Protein AF-A0A5S3UKB8-F1 (afdb_monomer_lite)

Structure (mmCIF, N/CA/C/O backbone):
data_AF-A0A5S3UKB8-F1
#
_entry.id   AF-A0A5S3UKB8-F1
#
loop_
_atom_site.group_PDB
_atom_site.id
_atom_site.type_symbol
_atom_site.label_atom_id
_atom_site.label_alt_id
_atom_site.label_comp_id
_atom_site.label_asym_id
_atom_site.label_entity_id
_atom_site.label_seq_id
_atom_site.pdbx_PDB_ins_code
_atom_site.Cartn_x
_atom_site.Cartn_y
_atom_site.Cartn_z
_atom_site.occupancy
_atom_site.B_iso_or_equiv
_atom_site.auth_seq_id
_atom_site.auth_comp_id
_atom_site.auth_asym_id
_atom_site.auth_atom_id
_atom_site.pdbx_PDB_model_num
ATOM 1 N N . MET A 1 1 ? -5.257 -0.798 11.487 1.00 95.88 1 MET A N 1
ATOM 2 C CA . MET A 1 1 ? -5.847 -0.420 12.791 1.00 95.88 1 MET A CA 1
ATOM 3 C C . MET A 1 1 ? -6.803 0.749 12.602 1.00 95.88 1 MET A C 1
ATOM 5 O O . MET A 1 1 ? -6.807 1.319 11.521 1.00 95.88 1 MET A O 1
ATOM 9 N N . ASN A 1 2 ? -7.629 1.070 13.593 1.00 95.81 2 ASN A N 1
ATOM 10 C CA . ASN A 1 2 ? -8.407 2.304 13.682 1.00 95.81 2 ASN A CA 1
ATOM 11 C C . ASN A 1 2 ? -8.280 2.839 15.114 1.00 95.81 2 ASN A C 1
ATOM 13 O O . ASN A 1 2 ? -8.882 2.280 16.029 1.00 95.81 2 ASN A O 1
ATOM 17 N N . ASN A 1 3 ? -7.474 3.881 15.305 1.00 95.38 3 ASN A N 1
ATOM 18 C CA . ASN A 1 3 ? -7.048 4.383 16.615 1.00 95.38 3 ASN A CA 1
ATOM 19 C C . ASN A 1 3 ? -6.392 3.299 17.492 1.00 95.38 3 ASN A C 1
ATOM 21 O O . ASN A 1 3 ? -6.702 3.168 18.673 1.00 95.38 3 ASN A O 1
ATOM 25 N N . GLY A 1 4 ? -5.502 2.502 16.901 1.00 95.25 4 GLY A N 1
ATOM 26 C CA . GLY A 1 4 ? -4.791 1.399 17.550 1.00 95.25 4 GLY A CA 1
ATOM 27 C C . GLY A 1 4 ? -5.568 0.082 17.600 1.00 95.25 4 GLY A C 1
ATOM 28 O O . GLY A 1 4 ? -4.967 -0.966 17.822 1.00 95.25 4 GLY A O 1
ATOM 29 N N . GLU A 1 5 ? -6.875 0.093 17.327 1.00 96.88 5 GLU A N 1
ATOM 30 C CA . GLU A 1 5 ? -7.696 -1.116 17.402 1.00 96.88 5 GLU A CA 1
ATOM 31 C C . GLU A 1 5 ? -7.685 -1.913 16.085 1.00 96.88 5 GLU A C 1
ATOM 33 O O . GLU A 1 5 ? -7.715 -1.326 14.993 1.00 96.88 5 GLU A O 1
ATOM 38 N N . PRO A 1 6 ? -7.663 -3.257 16.132 1.00 97.38 6 PRO A N 1
ATOM 39 C CA . PRO A 1 6 ? -7.796 -4.096 14.947 1.00 97.38 6 PRO A CA 1
ATOM 40 C C . PRO A 1 6 ? -9.078 -3.816 14.158 1.00 97.38 6 PRO A C 1
ATOM 42 O O . PRO A 1 6 ? -10.171 -3.720 14.714 1.00 97.38 6 PRO A O 1
ATOM 45 N N . VAL A 1 7 ? -8.960 -3.755 12.831 1.00 96.44 7 VAL A N 1
ATOM 46 C CA . VAL A 1 7 ? -10.116 -3.639 11.932 1.00 96.44 7 VAL A CA 1
ATOM 47 C C . VAL A 1 7 ? -10.395 -5.023 11.356 1.00 96.44 7 VAL A C 1
ATOM 49 O O . VAL A 1 7 ? -9.698 -5.448 10.440 1.00 96.44 7 VAL A O 1
ATOM 52 N N . ASN A 1 8 ? -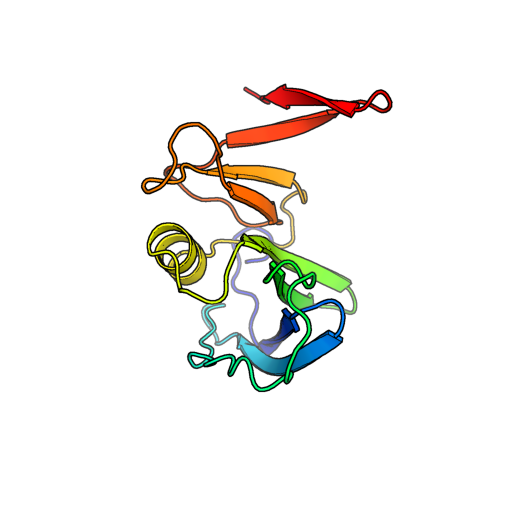11.374 -5.740 11.909 1.00 96.94 8 ASN A N 1
ATOM 53 C CA . ASN A 1 8 ? -11.766 -7.088 11.475 1.00 96.94 8 ASN A CA 1
ATOM 54 C C . ASN A 1 8 ? -12.702 -7.037 10.257 1.00 96.94 8 ASN A C 1
ATOM 56 O O . ASN A 1 8 ? -13.626 -6.225 10.223 1.00 96.94 8 ASN A O 1
ATOM 60 N N . GLY A 1 9 ? -12.487 -7.930 9.286 1.00 96.81 9 GLY A N 1
ATOM 61 C CA . GLY A 1 9 ? -13.422 -8.158 8.184 1.00 96.81 9 GLY A CA 1
ATOM 62 C C . GLY A 1 9 ? -13.481 -7.025 7.160 1.00 96.81 9 GLY A C 1
ATOM 63 O O . GLY A 1 9 ? -14.372 -7.016 6.310 1.00 96.81 9 GLY A O 1
ATOM 64 N N . ALA A 1 10 ? -12.544 -6.077 7.215 1.00 97.31 10 ALA A N 1
ATOM 65 C CA . ALA A 1 10 ? -12.437 -5.023 6.222 1.00 97.31 10 ALA A CA 1
ATOM 66 C C . ALA A 1 10 ? -11.904 -5.591 4.910 1.00 97.31 10 ALA A C 1
ATOM 68 O O . ALA A 1 10 ? -11.007 -6.436 4.886 1.00 97.31 10 ALA A O 1
ATOM 69 N N . ARG A 1 11 ? -12.465 -5.110 3.802 1.00 97.94 11 ARG A N 1
ATOM 70 C CA . ARG A 1 11 ? -12.109 -5.579 2.465 1.00 97.94 11 ARG A CA 1
ATOM 71 C C . ARG A 1 11 ? -10.822 -4.903 2.023 1.00 97.94 11 ARG A C 1
ATOM 73 O O . ARG A 1 11 ? -10.760 -3.678 1.949 1.00 97.94 11 ARG A O 1
ATOM 80 N N . ILE A 1 12 ? -9.826 -5.707 1.685 1.00 98.31 12 ILE A N 1
ATOM 81 C CA . ILE A 1 12 ? -8.602 -5.258 1.033 1.00 98.31 12 ILE A CA 1
ATOM 82 C C . ILE A 1 12 ? -8.756 -5.512 -0.459 1.00 98.31 12 ILE A C 1
ATOM 84 O O . ILE A 1 12 ? -9.123 -6.612 -0.866 1.00 98.31 12 ILE A O 1
ATOM 88 N N . ARG A 1 13 ? -8.453 -4.505 -1.272 1.00 97.94 13 ARG A N 1
ATOM 89 C CA . ARG A 1 13 ? -8.408 -4.610 -2.730 1.00 97.94 13 ARG A CA 1
ATOM 90 C C . ARG A 1 13 ? -7.038 -4.186 -3.218 1.00 97.94 13 ARG A C 1
ATOM 92 O O . ARG A 1 13 ? -6.567 -3.114 -2.842 1.00 97.94 13 ARG A O 1
ATOM 99 N N . ARG A 1 14 ? -6.437 -4.998 -4.080 1.00 97.44 14 ARG A N 1
ATOM 100 C CA . ARG A 1 14 ? -5.207 -4.682 -4.794 1.00 97.44 14 ARG A CA 1
ATOM 101 C C . ARG A 1 14 ? -5.504 -4.575 -6.284 1.00 97.44 14 ARG A C 1
ATOM 103 O O . ARG A 1 14 ? -6.274 -5.347 -6.843 1.00 97.44 14 ARG A O 1
ATOM 110 N N . GLU A 1 15 ? -4.917 -3.568 -6.911 1.00 95.44 15 GLU A N 1
ATOM 111 C CA . GLU A 1 15 ? -5.013 -3.296 -8.339 1.00 95.44 15 GLU A CA 1
ATOM 112 C C . GLU A 1 15 ? -3.603 -3.154 -8.908 1.00 95.44 15 GLU A C 1
ATOM 114 O O . GLU A 1 15 ? -2.785 -2.387 -8.389 1.00 95.44 15 GLU A O 1
ATOM 119 N N . LEU A 1 16 ? -3.327 -3.909 -9.971 1.00 92.00 16 LEU A N 1
ATOM 120 C CA . LEU A 1 16 ? -2.085 -3.840 -10.726 1.00 92.00 16 LEU A CA 1
ATOM 121 C C . LEU A 1 16 ? -2.367 -3.270 -12.106 1.00 92.00 16 LEU A C 1
ATOM 123 O O . LEU A 1 16 ? -3.139 -3.828 -12.887 1.00 92.00 16 LEU A O 1
ATOM 127 N N . THR A 1 17 ? -1.695 -2.171 -12.420 1.00 89.38 17 THR A N 1
ATOM 128 C CA . THR A 1 17 ? -1.709 -1.564 -13.748 1.00 89.38 17 THR A CA 1
ATOM 129 C C . THR A 1 17 ? -0.347 -1.748 -14.385 1.00 89.38 17 THR A C 1
ATOM 131 O O . THR A 1 17 ? 0.666 -1.383 -13.799 1.00 89.38 17 THR A O 1
ATOM 134 N N . TYR A 1 18 ? -0.321 -2.278 -15.602 1.00 85.12 18 TYR A N 1
ATOM 135 C CA . TYR A 1 18 ? 0.884 -2.390 -16.412 1.00 85.12 18 TYR A CA 1
ATOM 136 C C . TYR A 1 18 ? 0.633 -1.767 -17.780 1.00 85.12 18 TYR A C 1
ATOM 138 O O . TYR A 1 18 ? -0.358 -2.075 -18.455 1.00 85.12 18 TYR A O 1
ATOM 146 N N . ALA A 1 19 ? 1.532 -0.874 -18.196 1.00 78.00 19 ALA A N 1
ATOM 147 C CA . ALA A 1 19 ? 1.428 -0.185 -19.480 1.00 78.00 19 ALA A CA 1
ATOM 148 C C . ALA A 1 19 ? 0.054 0.493 -19.675 1.00 78.00 19 ALA A C 1
ATOM 150 O O . ALA A 1 19 ? -0.615 0.284 -20.691 1.00 78.00 19 ALA A O 1
ATOM 151 N N . HIS A 1 20 ? -0.378 1.253 -18.660 1.00 76.19 20 HIS A N 1
ATOM 152 C CA . HIS A 1 20 ? -1.651 1.993 -18.605 1.00 76.19 20 HIS A CA 1
ATOM 153 C C . HIS A 1 20 ? -2.923 1.137 -18.717 1.00 76.19 20 HIS A C 1
ATOM 155 O O . HIS A 1 20 ? -4.005 1.658 -18.974 1.00 76.19 20 HIS A O 1
ATOM 161 N N . SER A 1 21 ? -2.818 -0.179 -18.542 1.00 81.00 21 SER A N 1
ATOM 162 C CA . SER A 1 21 ? -3.966 -1.082 -18.496 1.00 81.00 21 SER A CA 1
ATOM 163 C C . SER A 1 21 ? -3.987 -1.791 -17.154 1.00 81.00 21 SER A C 1
ATOM 165 O O . SER A 1 21 ? -2.959 -2.323 -16.736 1.00 81.00 21 SER A O 1
ATOM 167 N N . VAL A 1 22 ? -5.144 -1.826 -16.497 1.00 83.12 22 VAL A N 1
ATOM 168 C CA . VAL A 1 22 ? -5.335 -2.710 -15.345 1.00 83.12 22 VAL A CA 1
ATOM 169 C C . VAL A 1 22 ? -5.188 -4.145 -15.842 1.00 83.12 22 VAL A C 1
ATOM 171 O O . VAL A 1 22 ? -5.895 -4.555 -16.764 1.00 83.12 22 VAL A O 1
ATOM 174 N N . VAL A 1 23 ? -4.224 -4.872 -15.284 1.00 85.44 23 VAL A N 1
ATOM 175 C CA . VAL A 1 23 ? -3.909 -6.252 -15.674 1.00 85.44 23 VAL A CA 1
ATOM 176 C C . VAL A 1 23 ? -4.383 -7.271 -14.653 1.00 85.44 23 VAL A C 1
ATOM 178 O O . VAL A 1 23 ? -4.604 -8.409 -15.041 1.00 85.44 23 VAL A O 1
ATOM 181 N N . GLU A 1 24 ? -4.565 -6.869 -13.393 1.00 90.12 24 GLU A N 1
ATOM 182 C CA . GLU A 1 24 ? -5.058 -7.747 -12.332 1.00 90.12 24 GLU A CA 1
ATOM 183 C C . GLU A 1 24 ? -5.759 -6.934 -11.235 1.00 90.12 24 GLU A C 1
ATOM 185 O O . GLU A 1 24 ? -5.319 -5.832 -10.883 1.00 90.12 24 GLU A O 1
ATOM 190 N N . ILE A 1 25 ? -6.849 -7.486 -10.697 1.00 94.50 25 ILE A N 1
ATOM 191 C CA . ILE A 1 25 ? -7.533 -6.997 -9.497 1.00 94.50 25 ILE A CA 1
ATOM 192 C C . ILE A 1 25 ? -7.834 -8.207 -8.619 1.00 94.50 25 ILE A C 1
ATOM 194 O O . ILE A 1 25 ? -8.522 -9.126 -9.062 1.00 94.50 25 ILE A O 1
ATOM 198 N N . ASP A 1 26 ? -7.388 -8.171 -7.369 1.00 96.06 26 ASP A N 1
ATOM 199 C CA . ASP A 1 26 ? -7.671 -9.211 -6.388 1.00 96.06 26 ASP A CA 1
ATOM 200 C C . ASP A 1 26 ? -8.011 -8.633 -5.012 1.00 96.06 26 ASP A C 1
ATOM 202 O O . ASP A 1 26 ? -7.753 -7.465 -4.700 1.00 96.06 26 ASP A O 1
ATOM 206 N N . GLU A 1 27 ? -8.679 -9.448 -4.199 1.00 97.44 27 GLU A N 1
ATOM 207 C CA . GLU A 1 27 ? -9.273 -9.007 -2.943 1.00 97.44 27 GLU A CA 1
ATOM 208 C C . GLU A 1 27 ? -9.123 -10.053 -1.846 1.00 97.44 27 GLU A C 1
ATOM 210 O O . GLU A 1 27 ? -9.134 -11.259 -2.093 1.00 97.44 27 GLU A O 1
ATOM 215 N N . THR A 1 28 ? -9.014 -9.572 -0.614 1.00 97.94 28 THR A N 1
ATOM 216 C CA . THR A 1 28 ? -9.037 -10.393 0.598 1.00 97.94 28 THR A CA 1
ATOM 217 C C . THR A 1 28 ? -9.744 -9.626 1.714 1.00 97.94 28 THR A C 1
ATOM 219 O O . THR A 1 28 ? -10.234 -8.512 1.507 1.00 97.94 28 THR A O 1
ATOM 222 N N . VAL A 1 29 ? -9.813 -10.210 2.903 1.00 97.94 29 VAL A N 1
ATOM 223 C CA . VAL A 1 29 ? -10.348 -9.556 4.099 1.00 97.94 29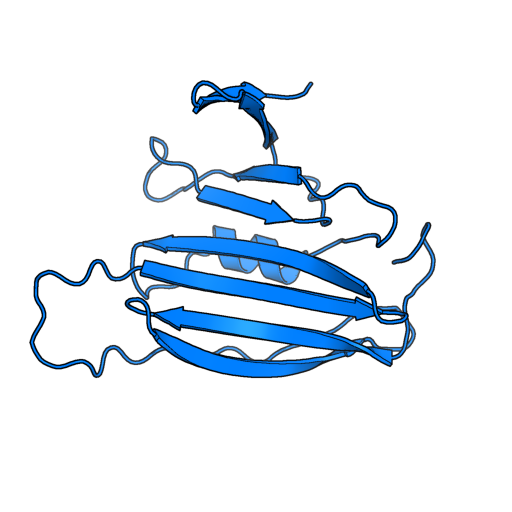 VAL A CA 1
ATOM 224 C C . VAL A 1 29 ? -9.339 -9.607 5.233 1.00 97.94 29 VAL A C 1
ATOM 226 O O . VAL A 1 29 ? -8.523 -10.527 5.306 1.00 97.94 29 VAL A O 1
ATOM 229 N N . THR A 1 30 ? -9.396 -8.618 6.117 1.00 98.19 30 THR A N 1
ATOM 230 C CA . THR A 1 30 ? -8.605 -8.635 7.345 1.00 98.19 30 THR A CA 1
ATOM 231 C C . THR A 1 30 ? -9.145 -9.655 8.348 1.00 98.19 30 THR A C 1
ATOM 233 O O . THR A 1 30 ? -10.355 -9.869 8.464 1.00 98.19 30 THR A O 1
ATOM 236 N N . ASP A 1 31 ? -8.241 -10.279 9.097 1.00 97.88 31 ASP A N 1
ATOM 237 C CA . ASP A 1 31 ? -8.566 -11.217 10.166 1.00 97.88 31 ASP A CA 1
ATOM 238 C C . ASP A 1 31 ? -8.949 -10.505 11.480 1.00 97.88 31 ASP A C 1
ATOM 240 O O . ASP A 1 31 ? -9.061 -9.278 11.555 1.00 97.88 31 ASP A O 1
ATOM 244 N N . ALA A 1 32 ? -9.155 -11.278 12.551 1.00 97.69 32 ALA A N 1
ATOM 245 C CA . ALA A 1 32 ? -9.526 -10.740 13.861 1.00 97.69 32 ALA A CA 1
ATOM 246 C C . ALA A 1 32 ? -8.463 -9.864 14.531 1.00 97.69 32 ALA A C 1
ATOM 248 O O . ALA A 1 32 ? -8.802 -9.093 15.425 1.00 97.69 32 ALA A O 1
ATOM 249 N N . ASN A 1 33 ? -7.215 -9.948 14.081 1.00 97.44 33 ASN A N 1
ATOM 250 C CA . ASN A 1 33 ? -6.116 -9.118 14.550 1.00 97.44 33 ASN A CA 1
ATOM 251 C C . ASN A 1 33 ? -5.825 -7.955 13.583 1.00 97.44 33 ASN A C 1
ATOM 253 O O . ASN A 1 33 ? -4.908 -7.175 13.822 1.00 97.44 33 ASN A O 1
ATOM 257 N N . GLY A 1 34 ? -6.617 -7.800 12.515 1.00 96.94 34 GLY A N 1
ATOM 258 C CA . GLY A 1 34 ? -6.452 -6.747 11.517 1.00 96.94 34 GLY A CA 1
ATOM 259 C C . GLY A 1 34 ? -5.378 -7.040 10.465 1.00 96.94 34 GLY A C 1
ATOM 260 O O . GLY A 1 34 ? -5.056 -6.143 9.686 1.00 96.94 34 GLY A O 1
ATOM 261 N N . TYR A 1 35 ? -4.836 -8.261 10.416 1.00 97.62 35 TYR A N 1
ATOM 262 C CA . TYR A 1 35 ? -3.857 -8.672 9.406 1.00 97.62 35 TYR A CA 1
ATOM 263 C C . TYR A 1 35 ? -4.542 -9.167 8.136 1.00 97.62 35 TYR A C 1
ATOM 265 O O . TYR A 1 35 ? -5.675 -9.637 8.170 1.00 97.62 35 TYR A O 1
ATOM 273 N N . PHE A 1 36 ? -3.837 -9.113 7.008 1.00 97.50 36 PHE A N 1
ATOM 274 C CA . PHE A 1 36 ? -4.283 -9.694 5.745 1.00 97.50 36 PHE A CA 1
ATOM 275 C C . PHE A 1 36 ? -3.109 -10.347 5.013 1.00 97.50 36 PHE A C 1
ATOM 277 O O . PHE A 1 36 ? -1.946 -10.051 5.276 1.00 97.50 36 PHE A O 1
ATOM 284 N N . SER A 1 37 ? -3.417 -11.241 4.077 1.00 96.44 37 SER A N 1
ATOM 285 C CA . SER A 1 37 ? -2.431 -11.859 3.193 1.00 96.44 37 SER A CA 1
ATOM 286 C C . SER A 1 37 ? -2.994 -11.934 1.781 1.00 96.44 37 SER A C 1
ATOM 288 O O . SER A 1 37 ? -4.186 -12.190 1.590 1.00 96.44 37 SER A O 1
ATOM 290 N N . MET A 1 38 ? -2.133 -11.689 0.800 1.00 94.50 38 MET A N 1
ATOM 291 C CA . MET A 1 38 ? -2.441 -11.772 -0.622 1.00 94.50 38 MET A CA 1
ATOM 292 C C . MET A 1 38 ? -1.342 -12.584 -1.314 1.00 94.50 38 MET A C 1
ATOM 294 O O . MET A 1 38 ? -0.172 -12.435 -0.951 1.00 94.50 38 MET A O 1
ATOM 298 N N . PRO A 1 39 ? -1.678 -13.433 -2.300 1.00 91.62 3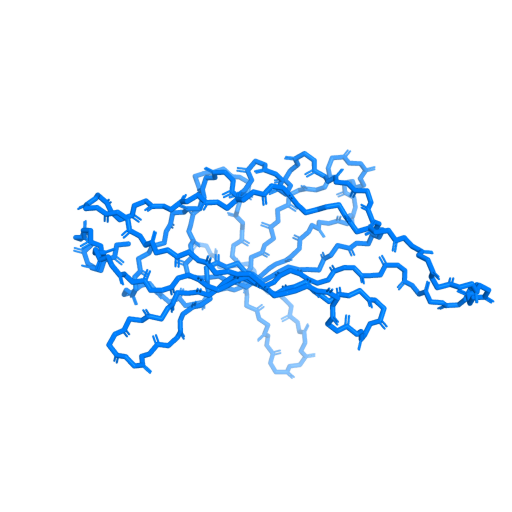9 PRO A N 1
ATOM 299 C CA . PRO A 1 39 ? -0.680 -14.203 -3.032 1.00 91.62 39 PRO A CA 1
ATOM 300 C C . PRO A 1 39 ? 0.214 -13.295 -3.888 1.00 91.62 39 PRO A C 1
ATOM 302 O O . PRO A 1 39 ? -0.151 -12.169 -4.239 1.00 91.62 39 PRO A O 1
ATOM 305 N N . GLU A 1 40 ? 1.390 -13.791 -4.257 1.00 87.94 40 GLU A N 1
ATOM 306 C CA . GLU A 1 40 ? 2.230 -13.149 -5.269 1.00 87.94 40 GLU A CA 1
ATOM 307 C C . GLU A 1 40 ? 1.527 -13.168 -6.639 1.00 87.94 40 GLU A C 1
ATOM 309 O O . GLU A 1 40 ? 0.886 -14.157 -7.001 1.00 87.94 40 GLU A O 1
ATOM 314 N N . ILE A 1 41 ? 1.651 -12.080 -7.409 1.00 83.81 41 ILE A N 1
ATOM 315 C CA . ILE A 1 41 ? 1.148 -11.994 -8.786 1.00 83.81 41 ILE A CA 1
ATOM 316 C C . ILE A 1 41 ? 2.335 -11.851 -9.736 1.00 83.81 41 ILE A C 1
ATOM 318 O O . ILE A 1 41 ? 3.103 -10.896 -9.643 1.00 83.81 41 ILE A O 1
ATOM 322 N N . LEU A 1 42 ? 2.430 -12.765 -10.701 1.00 77.06 42 LEU A N 1
ATOM 323 C CA . LEU A 1 42 ? 3.415 -12.708 -11.778 1.00 77.06 42 LEU A CA 1
ATOM 324 C C . LEU A 1 42 ? 2.820 -11.990 -12.995 1.00 77.06 42 LEU A C 1
ATOM 326 O O . LEU A 1 42 ? 1.951 -12.525 -13.688 1.00 77.06 42 LEU A O 1
ATOM 330 N N . ILE A 1 43 ? 3.310 -10.785 -13.288 1.00 72.88 43 ILE A N 1
ATOM 331 C CA . ILE A 1 43 ? 2.914 -10.039 -14.488 1.00 72.88 43 ILE A CA 1
ATOM 332 C C . ILE A 1 43 ? 3.709 -10.577 -15.683 1.00 72.88 43 ILE A C 1
ATOM 334 O O . ILE A 1 43 ? 4.932 -10.478 -15.730 1.00 72.88 43 ILE A O 1
ATOM 338 N N . THR A 1 44 ? 3.020 -11.131 -16.685 1.00 65.62 44 THR A N 1
ATOM 339 C CA . THR A 1 44 ? 3.671 -11.549 -17.940 1.00 65.62 44 THR A CA 1
ATOM 340 C C . THR A 1 44 ? 3.589 -10.435 -18.987 1.00 65.62 44 THR A C 1
ATOM 342 O O . THR A 1 44 ? 2.498 -9.981 -19.327 1.00 65.62 44 THR A O 1
ATOM 345 N N . SER A 1 45 ? 4.734 -10.014 -19.540 1.00 59.22 45 SER A N 1
ATOM 346 C CA . SER A 1 45 ? 4.865 -8.955 -20.565 1.00 59.22 45 SER A CA 1
ATOM 347 C C . SER A 1 45 ? 4.369 -9.393 -21.962 1.00 59.22 45 SER A C 1
ATOM 349 O O . SER A 1 45 ? 4.989 -9.168 -22.994 1.00 59.22 45 SER A O 1
ATOM 351 N N . LYS A 1 46 ? 3.219 -10.071 -22.052 1.00 54.53 46 LYS A N 1
ATOM 352 C CA . LYS A 1 46 ? 2.700 -10.620 -23.321 1.00 54.53 46 LYS A CA 1
ATOM 353 C C . LYS A 1 46 ? 2.189 -9.560 -24.314 1.00 54.53 46 LYS A C 1
ATOM 355 O O . LYS A 1 46 ? 1.519 -9.941 -25.270 1.00 54.53 46 LYS A O 1
ATOM 360 N N . LYS A 1 47 ? 2.475 -8.262 -24.134 1.00 55.75 47 LYS A N 1
ATOM 361 C CA . LYS A 1 47 ? 2.174 -7.226 -25.139 1.00 55.75 47 LYS A CA 1
ATOM 362 C C . LYS A 1 47 ? 3.257 -7.294 -26.232 1.00 55.75 47 LYS A C 1
ATOM 364 O O . LYS A 1 47 ? 4.387 -6.884 -25.982 1.00 55.75 47 LYS A O 1
ATOM 369 N N . PRO A 1 48 ? 2.970 -7.836 -27.432 1.00 42.66 48 PRO A N 1
ATOM 370 C CA . PRO A 1 48 ? 3.978 -7.968 -28.473 1.00 42.66 48 PRO A CA 1
ATOM 371 C C . PRO A 1 48 ? 4.275 -6.586 -29.068 1.00 42.66 48 PRO A C 1
ATOM 373 O O . PRO A 1 48 ? 3.380 -5.951 -29.618 1.00 42.66 48 PRO A O 1
ATOM 376 N N . GLY A 1 49 ? 5.536 -6.158 -29.021 1.00 49.84 49 GLY A N 1
ATOM 377 C CA . GLY A 1 49 ? 6.089 -5.251 -30.029 1.00 49.84 49 GLY A CA 1
ATOM 378 C C . GLY A 1 49 ? 6.053 -3.746 -29.771 1.00 49.84 49 GLY A C 1
ATOM 379 O O . GLY A 1 49 ? 6.390 -3.015 -30.699 1.00 49.84 49 GLY A O 1
ATOM 380 N N . ASP A 1 50 ? 5.725 -3.258 -28.573 1.00 53.16 50 ASP A N 1
ATOM 381 C CA . ASP A 1 50 ? 5.824 -1.817 -28.308 1.00 53.16 50 ASP A CA 1
ATOM 382 C C . ASP A 1 50 ? 7.102 -1.464 -27.536 1.00 53.16 50 ASP A C 1
ATOM 384 O O . ASP A 1 50 ? 7.140 -1.424 -26.310 1.00 53.16 50 ASP A O 1
ATOM 388 N N . MET A 1 51 ? 8.172 -1.213 -28.291 1.00 46.44 51 MET A N 1
ATOM 389 C CA . MET A 1 51 ? 9.480 -0.763 -27.794 1.00 46.44 51 MET A CA 1
ATOM 390 C C . MET A 1 51 ? 9.458 0.623 -27.117 1.00 46.44 51 MET A C 1
ATOM 392 O O . MET A 1 51 ? 10.500 1.076 -26.645 1.00 46.44 51 MET A O 1
ATOM 396 N N . PHE A 1 52 ? 8.302 1.299 -27.075 1.00 49.91 52 PHE A N 1
ATOM 397 C CA . PHE A 1 52 ? 8.120 2.614 -26.452 1.00 49.91 52 PHE A CA 1
ATOM 398 C C . PHE A 1 52 ? 7.271 2.586 -25.176 1.00 49.91 52 PHE A C 1
ATOM 400 O O . PHE A 1 52 ? 7.199 3.596 -24.464 1.00 49.91 52 PHE A O 1
ATOM 407 N N . VAL A 1 53 ? 6.652 1.448 -24.846 1.00 55.00 53 VAL A N 1
ATOM 408 C CA . VAL A 1 53 ? 5.961 1.291 -23.567 1.00 55.00 53 VAL A CA 1
ATOM 409 C C . VAL A 1 53 ? 7.021 1.254 -22.480 1.00 55.00 53 VAL A C 1
ATOM 411 O O . VAL A 1 53 ? 7.779 0.299 -22.353 1.00 55.00 53 VAL A O 1
ATOM 414 N N . HIS A 1 54 ? 7.083 2.325 -21.694 1.00 57.53 54 HIS A N 1
ATOM 415 C CA . HIS A 1 54 ? 7.818 2.281 -20.443 1.00 57.53 54 HIS A CA 1
ATOM 416 C C . HIS A 1 54 ? 7.146 1.193 -19.611 1.00 57.53 54 HIS A C 1
ATOM 418 O O . HIS A 1 54 ? 5.932 1.263 -19.392 1.00 57.53 54 HIS A O 1
ATOM 424 N N . ASP A 1 55 ? 7.910 0.181 -19.205 1.00 71.31 55 ASP A N 1
ATOM 425 C CA . ASP A 1 55 ? 7.441 -0.921 -18.370 1.00 71.31 55 ASP A CA 1
ATOM 426 C C . ASP A 1 55 ? 7.108 -0.402 -16.968 1.00 71.31 55 ASP A C 1
ATOM 428 O O . ASP A 1 55 ? 7.776 -0.723 -16.002 1.00 71.31 55 ASP A O 1
ATOM 432 N N . VAL A 1 56 ? 6.123 0.478 -16.833 1.00 79.38 56 VAL A N 1
ATOM 433 C CA . VAL A 1 56 ? 5.703 0.992 -15.537 1.00 79.38 56 VAL A CA 1
ATOM 434 C C . VAL A 1 56 ? 4.637 0.057 -15.005 1.00 79.38 56 VAL A C 1
ATOM 436 O O . VAL A 1 56 ? 3.608 -0.168 -15.654 1.00 79.38 56 VAL A O 1
ATOM 439 N N . VAL A 1 57 ? 4.888 -0.466 -13.812 1.00 86.69 57 VAL A N 1
ATOM 440 C CA . VAL A 1 57 ? 3.881 -1.152 -13.014 1.00 86.69 57 VAL A CA 1
ATOM 441 C C . VAL A 1 57 ? 3.443 -0.198 -11.911 1.00 86.69 57 VAL A C 1
ATOM 443 O O . VAL A 1 57 ? 4.268 0.329 -11.168 1.00 86.69 57 VAL A O 1
ATOM 446 N N . LEU A 1 58 ? 2.140 0.040 -11.816 1.00 91.31 58 LEU A N 1
ATOM 447 C CA . LEU A 1 58 ? 1.534 0.728 -10.686 1.00 91.31 58 LEU A CA 1
ATOM 448 C C . LEU A 1 58 ? 0.824 -0.319 -9.842 1.00 91.31 58 LEU A C 1
ATOM 450 O O . LEU A 1 58 ? 0.049 -1.121 -10.371 1.00 91.31 58 LEU A O 1
ATOM 454 N N . GLN A 1 59 ? 1.075 -0.293 -8.539 1.00 94.50 59 GLN A N 1
ATOM 455 C CA . GLN A 1 59 ? 0.393 -1.147 -7.583 1.00 94.50 59 GLN A CA 1
ATOM 456 C C . GLN A 1 59 ? -0.317 -0.281 -6.559 1.00 94.50 59 GLN A C 1
ATOM 458 O O . GLN A 1 59 ? 0.313 0.503 -5.850 1.00 94.50 59 GLN A O 1
ATOM 463 N N . ARG A 1 60 ? -1.630 -0.472 -6.456 1.00 97.31 60 ARG A N 1
ATOM 464 C CA . ARG A 1 60 ? -2.465 0.191 -5.462 1.00 97.31 60 ARG A CA 1
ATOM 465 C C . ARG A 1 60 ? -3.128 -0.847 -4.573 1.00 97.31 60 ARG A C 1
ATOM 467 O O . ARG A 1 60 ? -3.768 -1.759 -5.082 1.00 97.31 60 ARG A O 1
ATOM 474 N N . ILE A 1 61 ? -2.997 -0.697 -3.261 1.00 98.31 61 ILE A N 1
ATOM 475 C CA . ILE A 1 61 ? -3.679 -1.504 -2.249 1.00 98.31 61 ILE A CA 1
ATOM 476 C C . ILE A 1 61 ? -4.517 -0.562 -1.392 1.00 98.31 61 ILE A C 1
ATOM 478 O O . ILE A 1 61 ? -4.008 0.406 -0.823 1.00 98.31 61 ILE A O 1
ATOM 482 N N . THR A 1 62 ? -5.809 -0.851 -1.300 1.00 98.50 62 THR A N 1
ATOM 483 C CA . THR A 1 62 ? -6.770 -0.077 -0.513 1.00 98.50 62 THR A CA 1
ATOM 484 C C . THR A 1 62 ? -7.496 -0.957 0.484 1.00 98.50 62 THR A C 1
ATOM 486 O O . THR A 1 62 ? -7.796 -2.111 0.177 1.00 98.50 62 THR A O 1
ATOM 489 N N . ILE A 1 63 ? -7.846 -0.381 1.629 1.00 98.38 63 ILE A N 1
ATOM 490 C CA . ILE A 1 63 ? -8.778 -0.960 2.596 1.00 98.38 63 ILE A CA 1
ATOM 491 C C . ILE A 1 63 ? -10.102 -0.198 2.536 1.00 98.38 63 ILE A C 1
ATOM 493 O O . ILE A 1 63 ? -10.107 1.031 2.543 1.00 98.38 63 ILE A O 1
ATOM 497 N N . LEU A 1 64 ? -11.215 -0.926 2.458 1.00 97.25 64 LEU A N 1
ATOM 498 C CA . LEU A 1 64 ? -12.569 -0.387 2.555 1.00 97.25 64 LEU A CA 1
ATOM 499 C C . LEU A 1 64 ? -13.129 -0.708 3.943 1.00 97.25 64 LEU A C 1
ATOM 501 O O . LEU A 1 64 ? -13.289 -1.880 4.294 1.00 97.25 64 LEU A O 1
ATOM 505 N N . SER A 1 65 ? -13.443 0.333 4.708 1.00 92.00 65 SER A N 1
ATOM 506 C CA . SER A 1 65 ? -14.004 0.243 6.056 1.00 92.00 65 SER A CA 1
ATOM 507 C C . SER A 1 65 ? -15.077 1.313 6.222 1.00 92.00 65 SER A C 1
ATO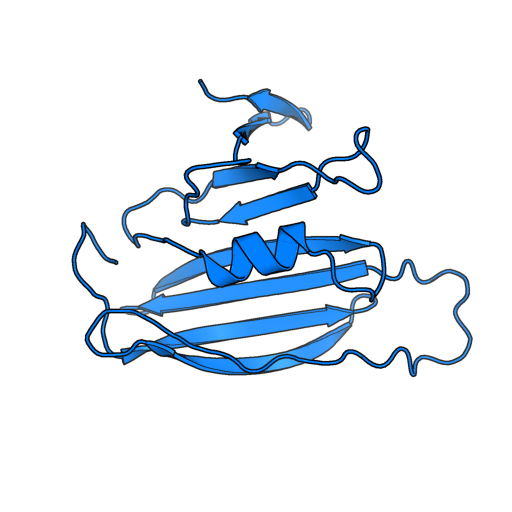M 509 O O . SER A 1 65 ? -14.831 2.470 5.904 1.00 92.00 65 SER A O 1
ATOM 511 N N . ASN A 1 66 ? -16.269 0.939 6.697 1.00 88.12 66 ASN A N 1
ATOM 512 C CA . ASN A 1 66 ? -17.396 1.864 6.899 1.00 88.12 66 ASN A CA 1
ATOM 513 C C . ASN A 1 66 ? -17.695 2.766 5.681 1.00 88.12 66 ASN A C 1
ATOM 515 O O . ASN A 1 66 ? -17.913 3.960 5.837 1.00 88.12 66 ASN A O 1
ATOM 519 N N . GLU A 1 67 ? -17.686 2.189 4.472 1.00 88.06 67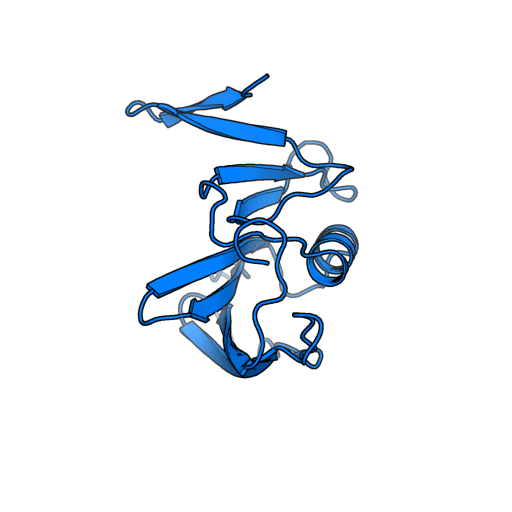 GLU A N 1
ATOM 520 C CA . GLU A 1 67 ? -17.912 2.894 3.192 1.00 88.06 67 GLU A CA 1
ATOM 521 C C . GLU A 1 67 ? -16.816 3.901 2.785 1.00 88.06 67 GLU A C 1
ATOM 523 O O . GLU A 1 67 ? -16.900 4.492 1.709 1.00 88.06 67 GLU A O 1
ATOM 528 N N . GLU A 1 68 ? -15.745 4.030 3.570 1.00 94.44 68 GLU A N 1
ATOM 529 C CA . GLU A 1 68 ? -14.584 4.863 3.262 1.00 94.44 68 GLU A CA 1
ATOM 530 C C . GLU A 1 68 ? -13.396 4.010 2.791 1.00 94.44 68 GLU A C 1
ATOM 532 O O . GLU A 1 68 ? -13.134 2.916 3.306 1.00 94.44 68 GLU A O 1
ATOM 537 N N . ALA A 1 69 ? -12.688 4.498 1.770 1.00 96.31 69 ALA A N 1
ATOM 538 C CA . ALA A 1 69 ? -11.551 3.815 1.166 1.00 96.31 69 ALA A CA 1
ATOM 539 C C . ALA A 1 69 ? -10.247 4.538 1.504 1.00 96.31 69 ALA A C 1
ATOM 541 O O . ALA A 1 69 ? -10.081 5.709 1.172 1.00 96.31 69 ALA A O 1
ATOM 542 N N . TYR A 1 70 ? -9.295 3.806 2.076 1.00 98.19 70 TYR A N 1
ATOM 543 C CA . TYR A 1 70 ? -7.993 4.334 2.478 1.00 98.19 70 TYR A CA 1
ATOM 544 C C . TYR A 1 70 ? -6.881 3.656 1.683 1.00 98.19 70 TYR A C 1
ATOM 546 O O . TYR A 1 70 ? -6.946 2.453 1.404 1.00 98.19 70 TYR A O 1
ATOM 554 N N . VAL A 1 71 ? -5.846 4.412 1.316 1.00 98.38 71 VAL A N 1
ATOM 555 C CA . VAL A 1 71 ? -4.702 3.894 0.557 1.00 98.38 71 VAL A CA 1
ATOM 556 C C . VAL A 1 71 ? -3.661 3.325 1.514 1.00 98.38 71 VAL A C 1
ATOM 558 O O . VAL A 1 71 ? -2.937 4.061 2.177 1.00 98.38 71 VAL A O 1
ATOM 561 N N . LEU A 1 72 ? -3.551 1.997 1.558 1.00 98.44 72 LEU A N 1
ATOM 562 C CA . LEU A 1 72 ? -2.483 1.322 2.297 1.00 98.44 72 LEU A CA 1
ATOM 563 C C . LEU A 1 72 ? -1.159 1.373 1.535 1.00 98.44 72 LEU A C 1
ATOM 565 O O . LEU A 1 72 ? -0.094 1.428 2.141 1.00 98.44 72 LEU A O 1
ATOM 569 N N . TRP A 1 73 ? -1.212 1.355 0.208 1.00 98.25 73 TRP A N 1
ATOM 570 C CA . TRP A 1 73 ? -0.035 1.387 -0.649 1.00 98.25 73 TRP A CA 1
ATOM 571 C C . TRP A 1 73 ? -0.416 1.920 -2.022 1.00 98.25 73 TRP A C 1
ATOM 573 O O . TRP A 1 73 ? -1.409 1.486 -2.604 1.00 98.25 73 TRP A O 1
ATOM 583 N N . ASN A 1 74 ? 0.371 2.843 -2.554 1.00 97.38 74 ASN A N 1
ATOM 584 C CA . ASN A 1 74 ? 0.269 3.279 -3.936 1.00 97.38 74 ASN A CA 1
ATOM 585 C C . ASN A 1 74 ? 1.653 3.707 -4.403 1.00 97.38 74 ASN A C 1
ATOM 587 O O . ASN A 1 74 ? 2.128 4.771 -4.009 1.00 97.38 74 ASN A O 1
ATOM 591 N N . THR A 1 75 ? 2.296 2.870 -5.209 1.00 94.88 75 THR A N 1
ATOM 592 C CA . THR A 1 75 ? 3.632 3.140 -5.744 1.00 94.88 75 THR A CA 1
ATOM 593 C C . THR A 1 75 ? 3.702 2.828 -7.226 1.00 94.88 75 THR A C 1
ATOM 595 O O . THR A 1 75 ? 2.923 2.037 -7.774 1.00 94.88 75 THR A O 1
ATOM 598 N N . LYS A 1 76 ? 4.665 3.479 -7.876 1.00 90.25 76 LYS A N 1
ATOM 599 C CA . LYS A 1 76 ? 5.071 3.187 -9.244 1.00 90.25 76 LYS A CA 1
ATOM 600 C C . LYS A 1 76 ? 6.436 2.513 -9.213 1.00 90.25 76 LYS A C 1
ATOM 602 O O . LYS A 1 76 ? 7.334 2.966 -8.511 1.00 90.25 76 LYS A O 1
ATOM 607 N N . GLN A 1 77 ? 6.607 1.471 -10.010 1.00 85.31 77 GLN A N 1
ATOM 608 C CA . GLN A 1 77 ? 7.908 0.855 -10.239 1.00 85.31 77 GLN A CA 1
ATOM 609 C C . GLN A 1 77 ? 8.223 0.845 -11.732 1.00 85.31 77 GLN A C 1
ATOM 611 O O . GLN A 1 77 ? 7.340 0.660 -12.573 1.00 85.31 77 GLN A O 1
ATOM 616 N N . LEU A 1 78 ? 9.496 1.076 -12.046 1.00 80.06 78 LEU A N 1
ATOM 617 C CA . LEU A 1 78 ? 10.030 0.948 -13.395 1.00 80.06 78 LEU A CA 1
ATOM 618 C C . LEU A 1 78 ? 10.517 -0.487 -13.598 1.00 80.06 78 LEU A C 1
ATOM 620 O O . LEU A 1 78 ? 11.336 -0.988 -12.831 1.00 80.06 78 LEU A O 1
ATOM 624 N N . GLY A 1 79 ? 10.047 -1.117 -14.662 1.00 75.81 79 GLY A N 1
ATOM 625 C CA . GLY A 1 79 ? 10.225 -2.530 -14.949 1.00 75.81 79 GLY A CA 1
ATOM 626 C C . GLY A 1 79 ? 9.128 -3.418 -14.353 1.00 75.81 79 GLY A C 1
ATOM 627 O O . GLY A 1 79 ? 8.269 -2.996 -13.578 1.00 75.81 79 GLY A O 1
ATOM 628 N N . ILE A 1 80 ? 9.197 -4.691 -14.734 1.00 70.62 80 ILE A N 1
ATOM 629 C CA . ILE A 1 80 ? 8.351 -5.777 -14.214 1.00 70.62 80 ILE A CA 1
ATOM 630 C C . ILE A 1 80 ? 9.073 -6.641 -13.171 1.00 70.62 80 ILE A C 1
ATOM 632 O O . ILE A 1 80 ? 8.461 -7.523 -12.576 1.00 70.62 80 ILE A O 1
ATOM 636 N N . GLU A 1 81 ? 10.370 -6.405 -12.971 1.00 78.00 81 GLU A N 1
ATOM 637 C CA . GLU A 1 81 ? 11.187 -7.150 -12.016 1.00 78.00 81 GLU A CA 1
ATOM 638 C C . GLU A 1 81 ? 10.862 -6.715 -10.581 1.00 78.00 81 GLU A C 1
ATOM 640 O O . GLU A 1 81 ? 10.790 -5.510 -10.317 1.00 78.00 81 GLU A O 1
ATOM 645 N N . PRO A 1 82 ? 10.715 -7.656 -9.635 1.00 78.25 82 PRO A N 1
ATOM 646 C CA . PRO A 1 82 ? 10.483 -7.312 -8.242 1.00 78.25 82 PRO A CA 1
ATOM 647 C C . PRO A 1 82 ? 11.709 -6.612 -7.634 1.00 78.25 82 PRO A C 1
ATOM 649 O O . PRO A 1 82 ? 12.868 -6.965 -7.891 1.00 78.25 82 PRO A O 1
ATOM 652 N N . PHE A 1 83 ? 11.447 -5.617 -6.787 1.00 88.94 83 PHE A N 1
ATOM 653 C CA . PHE A 1 83 ? 12.456 -4.955 -5.961 1.00 88.94 83 PHE A CA 1
ATOM 654 C C . PHE A 1 83 ? 12.306 -5.421 -4.516 1.00 88.94 83 PHE A C 1
ATOM 656 O O . PHE A 1 83 ? 11.214 -5.362 -3.950 1.00 88.94 83 PHE A O 1
ATOM 663 N N . LYS A 1 84 ? 13.413 -5.854 -3.909 1.00 91.44 84 LYS A N 1
ATOM 664 C CA . LYS A 1 84 ? 13.438 -6.369 -2.533 1.00 91.44 84 LYS A CA 1
ATOM 665 C C . LYS A 1 84 ? 12.963 -5.316 -1.532 1.00 91.44 84 LYS A C 1
ATOM 667 O O . LYS A 1 84 ? 12.302 -5.636 -0.558 1.00 91.44 84 LYS A O 1
ATOM 672 N N . GLU A 1 85 ? 13.272 -4.055 -1.800 1.00 93.50 85 GLU A N 1
ATOM 673 C CA . GLU A 1 85 ? 12.869 -2.897 -1.006 1.00 93.50 85 GLU A CA 1
ATOM 674 C C . GLU A 1 85 ? 11.345 -2.707 -1.017 1.00 93.50 85 GLU A C 1
ATOM 676 O O . GLU A 1 85 ? 10.751 -2.411 0.016 1.00 93.50 85 GLU A O 1
ATOM 681 N N . ILE A 1 86 ? 10.699 -2.938 -2.166 1.00 93.00 86 ILE A N 1
ATOM 682 C CA . ILE A 1 86 ? 9.236 -2.907 -2.291 1.00 93.00 86 ILE A CA 1
ATOM 683 C C . ILE A 1 86 ? 8.615 -4.103 -1.563 1.00 93.00 86 ILE A C 1
ATOM 685 O O . ILE A 1 86 ? 7.654 -3.931 -0.817 1.00 93.00 86 ILE A O 1
ATOM 689 N N . GLU A 1 87 ? 9.175 -5.301 -1.739 1.00 92.56 87 GLU A N 1
ATOM 690 C CA . GLU A 1 87 ? 8.726 -6.512 -1.042 1.00 92.56 87 GLU A CA 1
ATOM 691 C C . GLU A 1 87 ? 8.786 -6.336 0.485 1.00 9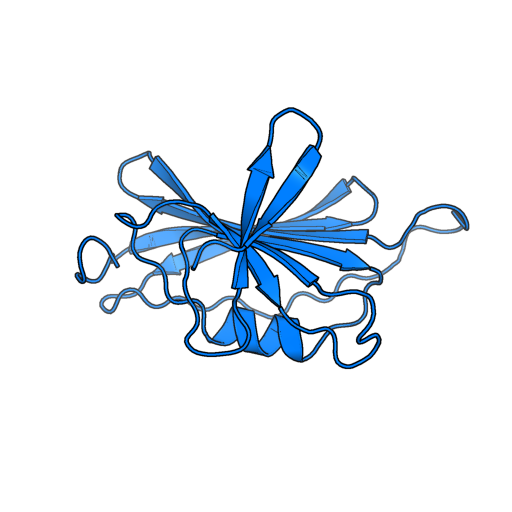2.56 87 GLU A C 1
ATOM 693 O O . GLU A 1 87 ? 7.799 -6.577 1.178 1.00 92.56 87 GLU A O 1
ATOM 698 N N . GLU A 1 88 ? 9.908 -5.833 1.008 1.00 94.69 88 GLU A N 1
ATOM 699 C CA . GLU A 1 88 ? 10.104 -5.545 2.433 1.00 94.69 88 GLU A CA 1
ATOM 700 C C . GLU A 1 88 ? 9.052 -4.552 2.959 1.00 94.69 88 GLU A C 1
ATOM 702 O O . GLU A 1 88 ? 8.467 -4.781 4.022 1.00 94.69 88 GLU A O 1
ATOM 707 N N . LYS A 1 89 ? 8.750 -3.484 2.206 1.00 95.69 89 LYS A N 1
ATOM 708 C CA . LYS A 1 89 ? 7.710 -2.508 2.573 1.00 95.69 89 LYS A CA 1
ATOM 709 C C . LYS A 1 89 ? 6.307 -3.115 2.567 1.00 95.69 89 LYS A C 1
ATOM 711 O O . LYS A 1 89 ? 5.546 -2.868 3.501 1.00 95.69 89 LYS A O 1
ATOM 716 N N . LEU A 1 90 ? 5.972 -3.924 1.560 1.00 95.31 90 LEU A N 1
ATOM 717 C CA . LEU A 1 90 ? 4.673 -4.598 1.451 1.00 95.31 90 LEU A CA 1
ATOM 718 C C . LEU A 1 90 ? 4.441 -5.602 2.587 1.00 95.31 90 LEU A C 1
ATOM 720 O O . LEU A 1 90 ? 3.345 -5.658 3.141 1.00 95.31 90 LEU A O 1
ATOM 724 N N . LEU A 1 91 ? 5.472 -6.361 2.969 1.00 95.25 91 LEU A N 1
ATOM 725 C CA . LEU A 1 91 ? 5.414 -7.320 4.081 1.00 95.25 91 LEU A CA 1
ATOM 726 C C . LEU A 1 91 ? 5.256 -6.648 5.452 1.00 95.25 91 LEU A C 1
ATOM 728 O O . LEU A 1 91 ? 4.868 -7.303 6.417 1.00 95.25 91 LEU A O 1
ATOM 732 N N . THR A 1 92 ? 5.566 -5.356 5.545 1.00 96.00 92 THR A N 1
ATOM 733 C CA . THR A 1 92 ? 5.568 -4.585 6.794 1.00 96.00 92 THR A CA 1
ATOM 734 C C . THR A 1 92 ? 4.571 -3.427 6.775 1.00 96.00 92 THR A C 1
ATOM 736 O O . THR A 1 92 ? 4.727 -2.468 7.527 1.00 96.00 92 THR A O 1
ATOM 739 N N . LEU A 1 93 ? 3.528 -3.509 5.936 1.00 96.62 93 LEU A N 1
ATOM 740 C CA . LEU A 1 93 ? 2.441 -2.529 5.915 1.00 96.62 93 LEU A CA 1
ATOM 741 C C . LEU A 1 93 ? 1.811 -2.392 7.306 1.00 96.62 93 LEU A C 1
ATOM 743 O O . LEU A 1 93 ? 1.172 -3.314 7.810 1.00 96.62 93 LEU A O 1
ATOM 747 N N . ASN A 1 94 ? 1.962 -1.211 7.898 1.00 96.50 94 ASN A N 1
ATOM 748 C CA . ASN A 1 94 ? 1.413 -0.879 9.204 1.00 96.50 94 ASN A CA 1
ATOM 749 C C . ASN A 1 94 ? 0.631 0.435 9.112 1.00 96.50 94 ASN A C 1
ATOM 751 O O . ASN A 1 94 ? 1.215 1.518 9.132 1.00 96.50 94 ASN A O 1
ATOM 755 N N . GLY A 1 95 ? -0.689 0.329 8.945 1.00 96.94 95 GLY A N 1
ATOM 756 C CA . GLY A 1 95 ? -1.580 1.471 8.752 1.00 96.94 95 GLY A CA 1
ATOM 757 C C . GLY A 1 95 ? -2.648 1.586 9.828 1.00 96.94 95 GLY A C 1
ATOM 758 O O . GLY A 1 95 ? -3.210 0.584 10.284 1.00 96.94 95 GLY A O 1
ATOM 759 N N . ASP A 1 96 ? -2.969 2.827 10.181 1.00 97.69 96 ASP A N 1
ATOM 760 C CA . ASP A 1 96 ? -4.122 3.182 11.001 1.00 97.69 96 ASP A CA 1
ATOM 761 C C . ASP A 1 96 ? -5.083 4.063 10.193 1.00 97.69 96 ASP A C 1
ATOM 763 O O . ASP A 1 96 ? -4.641 5.018 9.560 1.00 97.69 96 ASP A O 1
ATOM 767 N N . LEU A 1 97 ? -6.383 3.755 10.200 1.00 97.19 97 LEU A N 1
ATOM 768 C CA . LEU A 1 97 ? -7.405 4.512 9.470 1.00 97.19 97 LEU A CA 1
ATOM 769 C C . LEU A 1 97 ? -7.524 5.967 9.950 1.00 97.19 97 LEU A C 1
ATOM 771 O O . LEU A 1 97 ? -8.018 6.802 9.201 1.00 97.19 97 LEU A O 1
ATOM 775 N N . SER A 1 98 ? -7.067 6.288 11.166 1.00 96.12 98 SER A N 1
ATOM 776 C CA . SER A 1 98 ? -6.994 7.674 11.645 1.00 96.12 98 SER A CA 1
ATOM 777 C C . SER A 1 98 ? -5.722 8.413 11.214 1.00 96.12 98 SER A C 1
ATOM 779 O O . SER A 1 98 ? -5.596 9.613 11.461 1.00 96.12 98 SER A O 1
ATOM 781 N N . SER A 1 99 ? -4.777 7.727 10.562 1.00 96.62 99 SER A N 1
ATOM 782 C CA . SER A 1 99 ? -3.561 8.353 10.043 1.00 96.62 99 SER A CA 1
ATOM 783 C C . SER A 1 99 ? -3.851 9.176 8.797 1.00 96.62 99 SER A C 1
ATOM 785 O O . SER A 1 99 ? -4.571 8.754 7.894 1.00 96.62 99 SER A O 1
ATOM 787 N N . GLN A 1 100 ? -3.205 10.336 8.713 1.00 95.81 100 GLN A N 1
ATOM 788 C CA . GLN A 1 100 ? -3.198 11.134 7.496 1.00 95.81 100 GLN A CA 1
ATOM 789 C C . GLN A 1 100 ? -2.535 10.357 6.349 1.00 95.81 100 GLN A C 1
ATOM 791 O O . GLN A 1 100 ? -1.504 9.703 6.533 1.00 95.81 100 GLN A O 1
ATOM 796 N N . GLU A 1 101 ? -3.096 10.459 5.148 1.00 96.75 101 GLU A N 1
ATOM 797 C CA . GLU A 1 101 ? -2.432 9.990 3.934 1.00 96.75 101 GLU A CA 1
ATOM 798 C C . GLU A 1 101 ? -1.243 10.907 3.612 1.00 96.75 101 GLU A C 1
ATOM 800 O O . GLU A 1 101 ? -1.396 12.125 3.532 1.00 96.75 101 GLU A O 1
ATOM 805 N N . VAL A 1 102 ? -0.054 10.329 3.444 1.00 96.75 102 VAL A N 1
ATOM 806 C CA . VAL A 1 102 ? 1.176 11.085 3.168 1.00 96.75 102 VAL A CA 1
ATOM 807 C C . VAL A 1 102 ? 1.887 10.554 1.938 1.00 96.75 102 VAL A C 1
ATOM 809 O O . VAL A 1 102 ? 1.791 9.367 1.607 1.00 96.75 102 VAL A O 1
ATOM 812 N N . ARG A 1 103 ? 2.630 11.443 1.277 1.00 96.44 103 ARG A N 1
ATOM 813 C CA . ARG A 1 103 ? 3.625 11.050 0.284 1.00 96.44 103 ARG A CA 1
ATOM 814 C C . ARG A 1 103 ? 4.929 10.729 0.989 1.00 96.44 103 ARG A C 1
ATOM 816 O O . ARG A 1 103 ? 5.282 11.386 1.963 1.00 96.44 103 ARG A O 1
ATOM 823 N N . PHE A 1 104 ? 5.621 9.711 0.509 1.00 96.25 104 PHE A N 1
ATOM 824 C CA . PHE A 1 104 ? 6.867 9.275 1.118 1.00 96.25 104 PHE A CA 1
ATOM 825 C C . PHE A 1 104 ? 7.855 8.774 0.080 1.00 96.25 104 PHE A C 1
ATOM 827 O O . PHE A 1 104 ? 7.438 8.293 -0.976 1.00 96.25 104 PHE A O 1
ATOM 834 N N . THR A 1 105 ? 9.143 8.854 0.399 1.00 96.38 105 THR A N 1
ATOM 835 C CA . THR A 1 105 ? 10.209 8.186 -0.344 1.00 96.38 105 THR A CA 1
ATOM 836 C C . THR A 1 105 ? 10.874 7.089 0.477 1.00 96.38 105 THR A C 1
ATOM 838 O O . THR A 1 105 ? 10.715 6.995 1.700 1.00 96.38 105 THR A O 1
ATOM 841 N N . PHE A 1 106 ? 11.569 6.198 -0.229 1.00 96.00 106 PHE A N 1
ATOM 842 C CA . PHE A 1 106 ? 12.440 5.190 0.360 1.00 96.00 106 PHE A CA 1
ATOM 843 C C . PHE A 1 106 ? 13.577 4.810 -0.604 1.00 96.00 106 PHE A C 1
ATOM 845 O O . PHE A 1 106 ? 13.410 4.898 -1.828 1.00 96.00 106 PHE A O 1
ATOM 852 N N . PRO A 1 107 ? 14.737 4.358 -0.092 1.00 95.06 107 PRO A N 1
ATOM 853 C CA . PRO A 1 107 ? 15.925 4.157 -0.907 1.00 95.06 107 PRO A CA 1
ATOM 854 C C . PRO A 1 107 ? 15.753 3.078 -1.976 1.00 95.06 107 PRO A C 1
ATOM 856 O O . PRO A 1 107 ? 15.162 2.020 -1.755 1.00 95.06 107 PRO A O 1
ATOM 859 N N . ASN A 1 108 ? 16.385 3.315 -3.121 1.00 92.19 108 ASN A N 1
ATOM 860 C CA . ASN A 1 108 ? 16.560 2.335 -4.185 1.00 92.19 108 ASN A CA 1
ATOM 861 C C . ASN A 1 108 ? 18.010 1.842 -4.180 1.00 92.19 108 ASN A C 1
ATOM 863 O O . ASN A 1 108 ? 18.923 2.559 -4.595 1.00 92.19 108 ASN A O 1
ATOM 867 N N . LYS A 1 109 ? 18.256 0.606 -3.732 1.00 89.69 109 LYS A N 1
ATOM 868 C CA . LYS A 1 109 ? 19.624 0.080 -3.579 1.00 89.69 109 LYS A CA 1
ATOM 869 C C . LYS A 1 109 ? 20.282 -0.193 -4.933 1.00 89.69 109 LYS A C 1
ATOM 871 O O . LYS A 1 109 ? 21.508 -0.202 -5.017 1.00 89.69 109 LYS A O 1
ATOM 876 N N . LYS A 1 110 ? 19.495 -0.394 -6.000 1.00 87.38 110 LYS A N 1
ATOM 877 C CA . LYS A 1 110 ? 20.010 -0.548 -7.374 1.00 87.38 110 LYS A CA 1
ATOM 878 C C . LYS A 1 110 ? 20.384 0.793 -8.007 1.00 87.38 110 LYS A C 1
ATOM 880 O O . LYS A 1 110 ? 21.306 0.833 -8.818 1.00 87.38 110 LYS A O 1
ATOM 885 N N . ASN A 1 111 ? 19.688 1.872 -7.653 1.00 87.31 111 ASN A N 1
ATOM 886 C CA . ASN A 1 111 ? 19.979 3.219 -8.132 1.00 87.31 111 ASN A CA 1
ATOM 887 C C . ASN A 1 111 ? 19.821 4.253 -7.001 1.00 87.31 111 ASN A C 1
ATOM 889 O O . ASN A 1 111 ? 18.769 4.880 -6.898 1.00 87.31 111 ASN A O 1
ATOM 893 N N . PRO A 1 112 ? 20.869 4.478 -6.185 1.00 88.69 112 PRO A N 1
ATOM 894 C CA . PRO A 1 112 ? 20.812 5.401 -5.048 1.00 88.69 112 PRO A CA 1
ATOM 895 C C . PRO A 1 112 ? 20.522 6.862 -5.415 1.00 88.69 112 PRO A C 1
ATOM 897 O O . PRO A 1 112 ? 20.232 7.665 -4.539 1.00 88.69 112 PRO A O 1
ATOM 900 N N . SER A 1 113 ? 20.626 7.231 -6.696 1.00 88.31 113 SER A N 1
ATOM 901 C CA . SER A 1 113 ? 20.275 8.569 -7.184 1.00 88.31 113 SER A CA 1
ATOM 902 C C . SER A 1 113 ? 18.787 8.729 -7.510 1.00 88.31 113 SER A C 1
ATOM 904 O O . SER A 1 113 ? 18.374 9.824 -7.882 1.00 88.31 113 SER A O 1
ATOM 906 N N . LEU A 1 114 ? 17.995 7.656 -7.428 1.00 87.50 114 LEU A N 1
ATOM 907 C CA . LEU A 1 114 ? 16.572 7.659 -7.748 1.00 87.50 114 LEU A CA 1
ATOM 908 C C . LEU A 1 114 ? 15.797 6.824 -6.728 1.00 87.50 114 LEU A C 1
ATOM 910 O O . LEU A 1 114 ? 15.616 5.618 -6.911 1.00 87.50 114 LEU A O 1
ATOM 914 N N . GLU A 1 115 ? 15.330 7.482 -5.673 1.00 92.81 115 GLU A N 1
ATOM 915 C CA . GLU A 1 115 ? 14.463 6.875 -4.666 1.00 92.81 115 GLU A CA 1
ATOM 916 C C . GLU A 1 115 ? 13.135 6.396 -5.256 1.00 92.81 115 GLU A C 1
ATOM 918 O O . GLU A 1 115 ? 12.666 6.879 -6.293 1.00 92.81 115 GLU A O 1
ATOM 923 N N . PHE A 1 116 ? 12.524 5.433 -4.573 1.00 94.25 116 PHE A N 1
ATOM 924 C CA . PHE A 1 116 ? 11.126 5.107 -4.796 1.00 94.25 116 PHE A CA 1
ATOM 925 C C . PHE A 1 116 ? 10.244 6.109 -4.064 1.00 94.25 116 PHE A C 1
ATOM 927 O O . PHE A 1 116 ? 10.621 6.608 -3.008 1.00 94.25 116 PHE A O 1
ATOM 934 N N . ASP A 1 117 ? 9.052 6.351 -4.599 1.00 94.62 117 ASP A N 1
ATOM 935 C CA . ASP A 1 117 ? 8.043 7.206 -3.991 1.00 94.62 117 ASP A CA 1
ATOM 936 C C . ASP A 1 117 ? 6.678 6.514 -3.916 1.00 94.62 117 ASP A C 1
ATOM 938 O O . ASP A 1 117 ? 6.347 5.620 -4.704 1.00 94.62 117 ASP A O 1
ATOM 942 N N . GLY A 1 118 ? 5.868 6.942 -2.953 1.00 95.69 118 GLY A N 1
ATOM 943 C CA . GLY A 1 118 ? 4.542 6.394 -2.732 1.00 95.69 118 GLY A CA 1
ATOM 944 C C . GLY A 1 118 ? 3.582 7.339 -2.034 1.00 95.69 118 GLY A C 1
ATOM 945 O O . GLY A 1 118 ? 3.948 8.423 -1.589 1.00 95.69 118 GLY A O 1
ATOM 946 N N . LEU A 1 119 ? 2.332 6.894 -1.945 1.00 97.50 119 LEU A N 1
ATOM 947 C CA . LEU A 1 119 ? 1.254 7.521 -1.186 1.00 97.50 119 LEU A CA 1
ATOM 948 C C . LEU A 1 119 ? 0.632 6.467 -0.267 1.00 97.50 119 LEU A C 1
ATOM 950 O O . LEU A 1 119 ? 0.332 5.359 -0.724 1.00 97.50 119 LEU A O 1
ATOM 954 N N . SER A 1 120 ? 0.488 6.770 1.023 1.00 98.25 120 SER A N 1
ATOM 955 C CA . SER A 1 120 ? -0.006 5.790 1.992 1.00 98.25 120 SER A CA 1
ATOM 956 C C . SER A 1 120 ? -0.464 6.407 3.321 1.00 98.25 120 SER A C 1
ATOM 958 O O . SER A 1 120 ? 0.093 7.399 3.793 1.00 98.25 120 SER A O 1
ATOM 960 N N . ILE A 1 121 ? -1.435 5.765 3.976 1.00 98.12 121 ILE A N 1
ATOM 961 C CA . ILE A 1 121 ? -1.720 5.951 5.411 1.00 98.12 121 ILE A CA 1
ATOM 962 C C . ILE A 1 121 ? -0.804 5.106 6.318 1.00 98.12 121 ILE A C 1
ATOM 964 O O . ILE A 1 121 ? -0.772 5.311 7.527 1.00 98.12 121 ILE A O 1
ATOM 968 N N . CYS A 1 122 ? -0.056 4.155 5.759 1.00 98.25 122 CYS A N 1
ATOM 969 C CA . CYS A 1 122 ? 0.886 3.317 6.494 1.00 98.25 122 CYS A CA 1
ATOM 970 C C . CYS A 1 122 ? 2.163 4.076 6.861 1.00 98.25 122 CYS A C 1
ATOM 972 O O . CYS A 1 122 ? 2.530 5.072 6.229 1.00 98.25 122 CYS A O 1
ATOM 974 N N . ARG A 1 123 ? 2.843 3.584 7.897 1.00 96.81 123 ARG A N 1
ATOM 975 C CA . ARG A 1 123 ? 4.130 4.084 8.386 1.00 96.81 123 ARG A CA 1
ATOM 976 C C . ARG A 1 123 ? 5.108 2.929 8.545 1.00 96.81 123 ARG A C 1
ATOM 978 O O . ARG A 1 123 ? 4.706 1.800 8.814 1.00 96.81 123 ARG A O 1
ATOM 985 N N . TRP A 1 124 ? 6.392 3.227 8.387 1.00 96.50 124 TRP A N 1
ATOM 986 C CA . TRP A 1 124 ? 7.474 2.260 8.537 1.00 96.50 124 TRP A CA 1
ATOM 987 C C . TRP A 1 124 ? 8.566 2.848 9.423 1.00 96.50 124 TRP A C 1
ATOM 989 O O . TRP A 1 124 ? 8.883 4.026 9.306 1.00 96.50 124 TRP A O 1
ATOM 999 N N . GLU A 1 125 ? 9.164 2.006 10.261 1.00 91.94 125 GLU A N 1
ATOM 1000 C CA . GLU A 1 125 ? 10.217 2.411 11.207 1.00 91.94 125 GLU A CA 1
ATOM 1001 C C . GLU A 1 125 ? 11.539 2.780 10.523 1.00 91.94 125 GLU A C 1
ATOM 1003 O O . GLU A 1 125 ? 12.322 3.561 11.049 1.00 91.94 125 GLU A O 1
ATOM 1008 N N . ASN A 1 126 ? 11.804 2.191 9.355 1.00 92.25 126 ASN A N 1
ATOM 1009 C CA . ASN A 1 126 ? 13.047 2.377 8.614 1.00 92.25 126 ASN A CA 1
ATOM 1010 C C . ASN A 1 126 ? 12.746 2.809 7.185 1.00 92.25 126 ASN A C 1
ATOM 1012 O O . ASN A 1 126 ? 11.719 2.407 6.619 1.00 92.25 126 ASN A O 1
ATOM 1016 N N . ASP A 1 127 ? 13.691 3.537 6.587 1.00 92.94 127 ASP A N 1
ATOM 1017 C CA . ASP A 1 127 ? 13.700 3.867 5.163 1.00 92.94 127 ASP A CA 1
ATOM 1018 C C . ASP A 1 127 ? 12.391 4.544 4.721 1.00 92.94 127 ASP A C 1
ATOM 1020 O O . ASP A 1 127 ? 11.747 4.096 3.778 1.00 92.94 127 ASP A O 1
ATOM 1024 N N . PHE A 1 128 ? 11.903 5.524 5.480 1.00 95.25 128 PHE A N 1
ATOM 1025 C CA . PHE A 1 128 ? 10.623 6.190 5.238 1.00 95.25 128 PHE A CA 1
ATOM 1026 C C . PHE A 1 128 ? 10.756 7.676 5.539 1.00 95.25 128 PHE A C 1
ATOM 1028 O O . PHE A 1 128 ? 10.859 8.068 6.700 1.00 95.25 128 PHE A O 1
ATOM 1035 N N . GLU A 1 129 ? 10.734 8.485 4.488 1.00 96.00 129 GLU A N 1
ATOM 1036 C CA . GLU A 1 129 ? 10.819 9.938 4.600 1.00 96.00 129 GLU A CA 1
ATOM 1037 C C . GLU A 1 129 ? 9.568 10.557 3.992 1.00 96.00 129 GLU A C 1
ATOM 1039 O O . GLU A 1 129 ? 9.249 10.322 2.828 1.00 96.00 129 GLU A O 1
ATOM 1044 N N . VAL A 1 130 ? 8.820 11.308 4.799 1.00 95.81 130 VAL A N 1
ATOM 1045 C CA . VAL A 1 130 ? 7.608 11.994 4.345 1.00 95.81 130 VAL A CA 1
ATOM 1046 C C . VAL A 1 130 ? 7.991 13.302 3.673 1.00 95.81 130 VAL A C 1
ATOM 1048 O O . VAL A 1 130 ? 8.840 14.046 4.170 1.00 95.81 130 VAL A O 1
ATOM 1051 N N . PHE A 1 131 ? 7.331 13.594 2.556 1.00 92.00 131 PHE A N 1
ATOM 1052 C CA . PHE A 1 131 ? 7.491 14.858 1.859 1.00 92.00 131 PHE A CA 1
ATOM 1053 C C . PHE A 1 131 ? 6.147 15.451 1.443 1.00 92.00 131 PHE A C 1
ATOM 1055 O O . PHE A 1 131 ? 5.162 14.743 1.218 1.00 92.00 131 PHE A O 1
ATOM 1062 N N . GLU A 1 132 ? 6.131 16.768 1.298 1.00 85.00 132 GLU A N 1
ATOM 1063 C CA . GLU A 1 132 ? 5.016 17.529 0.751 1.00 85.00 132 GLU A CA 1
ATOM 1064 C C . GLU A 1 132 ? 5.406 18.118 -0.606 1.00 85.00 132 GLU A C 1
ATOM 1066 O O . GLU A 1 132 ? 6.580 18.391 -0.869 1.00 85.00 132 GLU A O 1
ATOM 1071 N N . LEU A 1 133 ? 4.415 18.276 -1.483 1.00 76.88 133 LEU A N 1
ATOM 1072 C CA . LEU A 1 133 ? 4.560 18.986 -2.750 1.00 76.88 133 LEU A CA 1
ATOM 1073 C C . LEU A 1 133 ? 3.829 20.318 -2.618 1.00 76.88 133 LEU A C 1
ATOM 1075 O O . LEU A 1 133 ? 2.628 20.316 -2.348 1.00 76.88 133 LEU A O 1
ATOM 1079 N N . GLU A 1 134 ? 4.529 21.430 -2.821 1.00 69.19 134 GLU A N 1
ATOM 1080 C CA . GLU A 1 134 ? 3.874 22.728 -2.982 1.00 69.19 134 GLU A CA 1
ATOM 1081 C C . GLU A 1 134 ? 3.143 22.806 -4.333 1.00 69.19 134 GLU A C 1
ATOM 1083 O O . GLU A 1 134 ? 3.426 22.046 -5.266 1.00 69.19 134 GLU A O 1
ATOM 1088 N N . ASP A 1 135 ? 2.212 23.757 -4.459 1.00 67.44 135 ASP A N 1
ATOM 1089 C CA . ASP A 1 135 ? 1.437 23.991 -5.688 1.00 67.44 135 ASP A CA 1
ATOM 1090 C C . ASP A 1 135 ? 2.324 24.311 -6.911 1.00 67.44 135 ASP A C 1
ATOM 1092 O O . ASP A 1 135 ? 1.885 24.171 -8.054 1.00 67.44 135 ASP A O 1
ATOM 1096 N N . ASP A 1 136 ? 3.579 24.719 -6.689 1.00 75.00 136 ASP A N 1
ATOM 1097 C CA . ASP A 1 136 ? 4.575 24.970 -7.734 1.00 75.00 136 ASP A CA 1
ATOM 1098 C C . ASP A 1 136 ? 5.411 23.730 -8.125 1.00 75.00 136 ASP A C 1
ATOM 1100 O O . ASP A 1 136 ? 6.230 23.796 -9.045 1.00 75.00 136 ASP A O 1
ATOM 1104 N N . GLY A 1 137 ? 5.173 22.586 -7.471 1.00 62.38 137 GLY A N 1
ATOM 1105 C CA . GLY A 1 137 ? 5.861 21.316 -7.701 1.00 62.38 137 GLY A CA 1
ATOM 1106 C C . GLY A 1 137 ? 7.148 21.118 -6.893 1.00 62.38 137 GLY A C 1
ATOM 1107 O O . GLY A 1 137 ? 7.814 20.094 -7.079 1.00 62.38 137 GLY A O 1
ATOM 1108 N N . THR A 1 138 ? 7.512 22.050 -6.008 1.00 72.25 138 THR A N 1
ATOM 1109 C CA . THR A 1 138 ? 8.686 21.919 -5.133 1.00 72.25 138 THR A CA 1
ATOM 1110 C C . THR A 1 138 ? 8.431 20.893 -4.026 1.00 72.25 138 THR A C 1
ATOM 1112 O O . THR A 1 138 ? 7.348 20.861 -3.444 1.00 72.25 138 THR A O 1
ATOM 1115 N N . GLN A 1 139 ? 9.422 20.038 -3.740 1.00 71.12 139 GLN A N 1
ATOM 1116 C CA . GLN A 1 139 ? 9.330 19.003 -2.701 1.00 71.12 139 GLN A CA 1
ATOM 1117 C C . GLN A 1 139 ? 10.059 19.439 -1.429 1.00 71.12 139 GLN A C 1
ATOM 1119 O O . GLN A 1 139 ? 11.204 19.892 -1.505 1.00 71.12 139 GLN A O 1
ATOM 1124 N N . PHE A 1 140 ? 9.435 19.234 -0.271 1.00 73.88 140 PHE A N 1
ATOM 1125 C CA . PHE A 1 140 ? 10.040 19.487 1.037 1.00 73.88 140 PHE A CA 1
ATOM 1126 C C . PHE A 1 140 ? 9.829 18.300 1.967 1.00 73.88 140 PHE A C 1
ATOM 1128 O O . PHE A 1 140 ? 8.747 17.722 2.001 1.00 73.88 140 PHE A O 1
ATOM 1135 N N . PHE A 1 141 ? 10.854 17.959 2.743 1.00 75.25 141 PHE A N 1
ATOM 1136 C CA . PHE A 1 141 ? 10.779 16.889 3.732 1.00 75.25 141 PHE A CA 1
ATOM 1137 C C . PHE A 1 141 ? 10.176 17.419 5.032 1.00 75.25 141 PHE A C 1
ATOM 1139 O O . PHE A 1 141 ? 10.631 18.437 5.561 1.00 75.25 141 PHE A O 1
ATOM 1146 N N . SER A 1 142 ? 9.161 16.731 5.550 1.00 69.00 142 SER A N 1
ATOM 1147 C CA . SER A 1 142 ? 8.585 17.050 6.856 1.00 69.00 142 SER A CA 1
ATOM 1148 C C . SER A 1 142 ? 9.445 16.422 7.957 1.00 69.00 142 SER A C 1
ATOM 1150 O O . SER A 1 142 ? 9.673 15.212 7.933 1.00 69.00 142 SER A O 1
ATOM 1152 N N . SER A 1 143 ? 9.924 17.246 8.894 1.00 50.34 143 SER A N 1
ATOM 1153 C CA . SER A 1 143 ? 10.723 16.844 10.066 1.00 50.34 143 SER A CA 1
ATOM 1154 C C . SER A 1 143 ? 9.900 16.216 11.181 1.00 50.34 143 SER A C 1
ATOM 1156 O O . SER A 1 143 ? 8.801 16.761 11.436 1.00 50.34 143 SER A O 1
#

Radius of gyration: 16.05 Å; chains: 1; bounding box: 39×39×48 Å

pLDDT: mean 87.83, std 13.38, range [42.66, 98.5]

Sequence (143 aa):
MNNGEPVNGARIRRELTYAHSVVEIDETVTDANGYFSMPEILITSKKPGDMFVHDVVLQRITILSNEEAYVLWNTKQLGIEPFKEIEEKLLTLNGDLSSQEVRFTFPNKKNPSLEFDGLSICRWENDFEVFELEDDGTQFFSS

Secondary structure (DSSP, 8-state):
-BTTB--TTPEEEEEEEETTEEEEEEEEE--TTS--------------S-TT---EEEEEEEEEETTEEEEEEEEEEESSS--HHHHHHHHT--B-TTSPPEEEEE--SS-TTS-EEEEESB--SSS-EEEEE-TTS-EEE--

Foldseek 3Di:
DAVPQADFFWKKKKWKDWLNRTPDIDIDTAHNRNDDDDDDDQDDPPPPDDPPRFGKIWMWMWTADPNDIFTLKTWIDGHRDDDVQVVVCVVPRAAYPPADWFKWWFADPVDRPDTTIIIHRTDDPPRIWTWDADPVRDIDTDD